Protein AF-A0AAV0GA49-F1 (afdb_monomer)

Nearest PDB structures (foldseek):
  6guu-assembly2_B  TM=8.331E-01  e=5.723E-02  Homo sapiens
  6v41-assembly1_AAA  TM=6.350E-01  e=2.256E-02  Homo sapiens
  2epb-assembly1_A  TM=5.987E-01  e=1.189E-01  Homo sapiens
  7ubu-assembly1_A  TM=4.713E-01  e=3.362E-02  Zea mays
  4fsx-assembly1_A  TM=5.918E-01  e=3.935E-01  Zea mays

Foldseek 3Di:
DDDDDPWDFDDFPDKDWDQDPNDTFMWTFTDTPPDDSVPTDTDTLVCCCVPPVVVSVVVD

Sequence (60 aa):
MDKGSRLEPVAVLARQMVKVQNQAKVKFLIQWQGQDMADATWEWADIIKTKFPSFYNQMT

pLDDT: mean 90.77, std 14.35, range [41.25, 98.19]

Solvent-accessible surface area (backbone atoms only — not comparable to full-atom values): 3764 Å² total; per-residue (Å²): 135,83,78,83,78,78,71,50,77,73,44,74,80,45,76,47,80,43,80,52,95,93,37,81,44,5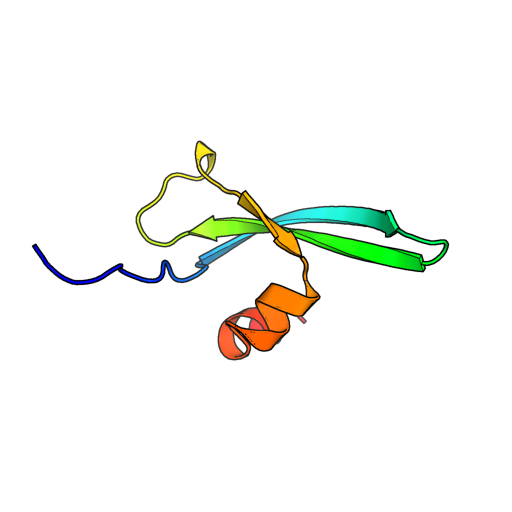2,32,30,30,32,24,37,58,98,52,54,73,89,72,38,44,81,41,49,46,67,59,43,42,72,75,38,46,76,62,47,66,73,76,113

Structure (mmCIF, N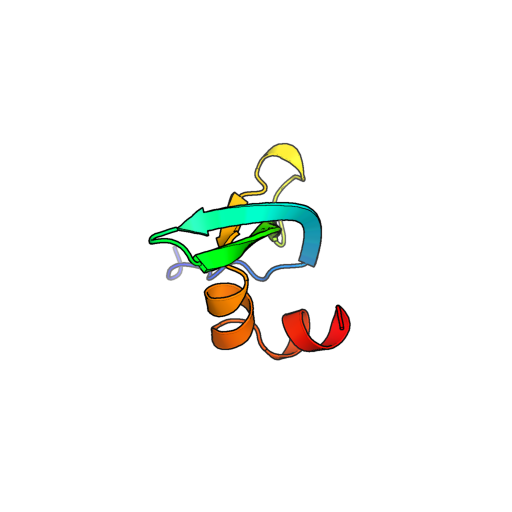/CA/C/O backbone):
data_AF-A0AAV0GA49-F1
#
_entry.id   AF-A0AAV0GA49-F1
#
loop_
_atom_site.group_PDB
_atom_site.id
_atom_site.type_symbol
_atom_site.label_atom_id
_atom_site.label_alt_id
_atom_site.label_comp_id
_atom_site.label_asym_id
_atom_site.label_entity_id
_atom_site.label_seq_id
_atom_site.pdbx_PDB_ins_code
_atom_site.Cartn_x
_atom_site.Cartn_y
_atom_site.Cartn_z
_atom_site.occupancy
_atom_site.B_iso_or_equiv
_atom_site.auth_seq_id
_atom_site.auth_comp_id
_atom_site.auth_asym_id
_atom_site.auth_atom_id
_atom_site.pdbx_PDB_model_num
ATOM 1 N N . MET A 1 1 ? -8.293 28.059 8.693 1.00 41.25 1 MET A N 1
ATOM 2 C CA . MET A 1 1 ? -8.593 26.758 8.062 1.00 41.25 1 MET A CA 1
ATOM 3 C C . MET A 1 1 ? -7.279 26.015 8.010 1.00 41.25 1 MET A C 1
ATOM 5 O O . MET A 1 1 ? -6.370 26.451 7.313 1.00 41.25 1 MET A O 1
ATOM 9 N N . ASP A 1 2 ? -7.126 25.060 8.918 1.00 45.03 2 ASP A N 1
ATOM 10 C CA . ASP A 1 2 ? -5.831 24.543 9.340 1.00 45.03 2 ASP A CA 1
ATOM 11 C C . ASP A 1 2 ? -5.099 23.706 8.285 1.00 45.03 2 ASP A C 1
ATOM 13 O O . ASP A 1 2 ? -5.680 23.093 7.394 1.00 45.03 2 ASP A O 1
ATOM 17 N N . LYS A 1 3 ? -3.772 23.771 8.415 1.00 44.81 3 LYS A N 1
ATOM 18 C CA . LYS A 1 3 ? -2.698 23.231 7.578 1.00 44.81 3 LYS A CA 1
ATOM 19 C C . LYS A 1 3 ? -2.923 21.776 7.142 1.00 44.81 3 LYS A C 1
ATOM 21 O O . LYS A 1 3 ? -3.060 20.909 7.995 1.00 44.81 3 LYS A O 1
ATOM 26 N N . GLY A 1 4 ? -2.832 21.542 5.826 1.00 47.56 4 GLY A N 1
ATOM 27 C CA . GLY A 1 4 ? -2.695 20.251 5.131 1.00 47.56 4 GLY A CA 1
ATOM 28 C C . GLY A 1 4 ? -2.683 19.005 6.016 1.00 47.56 4 GLY A C 1
ATOM 29 O O . GLY A 1 4 ? -1.617 18.514 6.384 1.00 47.56 4 GLY A O 1
ATOM 30 N N . SER A 1 5 ? -3.869 18.495 6.342 1.00 55.97 5 SER A N 1
ATOM 31 C CA . SER A 1 5 ? -4.034 17.238 7.065 1.00 55.97 5 SER A CA 1
ATOM 32 C C . SER A 1 5 ? -3.448 16.111 6.219 1.00 55.97 5 SER A C 1
ATOM 34 O O . SER A 1 5 ? -3.981 15.759 5.167 1.00 55.97 5 SER A O 1
ATOM 36 N N . ARG A 1 6 ? -2.296 15.583 6.635 1.00 72.25 6 ARG A N 1
ATOM 37 C CA . ARG A 1 6 ? -1.682 14.417 6.002 1.00 72.25 6 ARG A CA 1
ATOM 38 C C . ARG A 1 6 ? -2.583 13.228 6.329 1.00 72.25 6 ARG A C 1
ATOM 40 O O . ARG A 1 6 ? -2.662 12.838 7.485 1.00 72.25 6 ARG A O 1
ATOM 47 N N . LEU A 1 7 ? -3.327 12.742 5.339 1.00 90.56 7 LEU A N 1
ATOM 48 C CA . LEU A 1 7 ? -4.242 11.620 5.529 1.00 90.56 7 LEU A CA 1
ATOM 49 C C . LEU A 1 7 ? -3.461 10.387 6.000 1.00 90.56 7 LEU A C 1
ATOM 51 O O . LEU A 1 7 ? -2.404 10.074 5.446 1.00 90.56 7 LEU A O 1
ATOM 55 N N . GLU A 1 8 ? -3.989 9.702 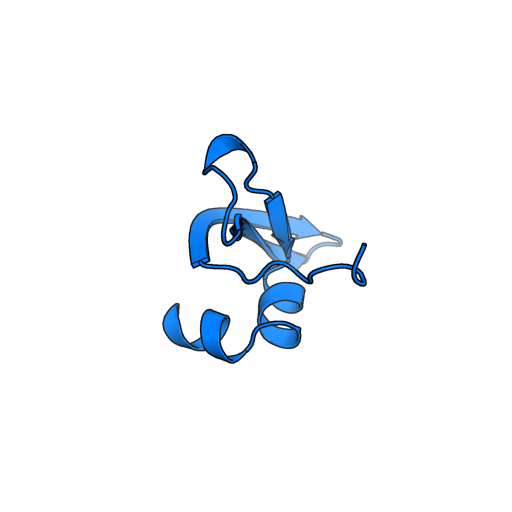7.011 1.00 95.06 8 GLU A N 1
ATOM 56 C CA . GLU A 1 8 ? -3.422 8.454 7.519 1.00 95.06 8 GLU A CA 1
ATOM 57 C C . GLU A 1 8 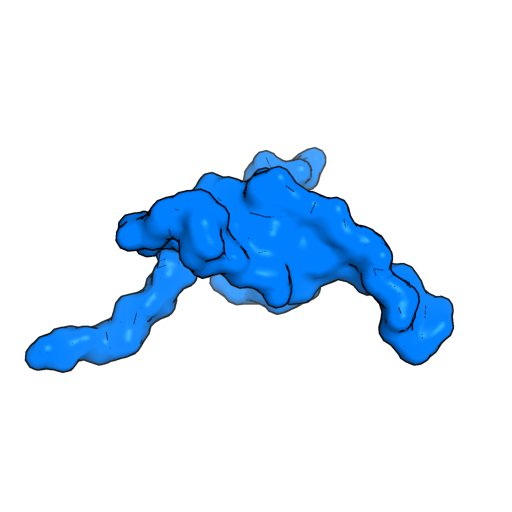? -4.013 7.263 6.755 1.00 95.06 8 GLU A C 1
ATOM 59 O O . GLU A 1 8 ? -5.213 7.253 6.462 1.00 95.06 8 GLU A O 1
ATOM 64 N N . PRO A 1 9 ? -3.212 6.254 6.395 1.00 96.75 9 PRO A N 1
ATOM 65 C CA . PRO A 1 9 ? -3.719 5.078 5.712 1.00 96.75 9 PRO A CA 1
ATOM 66 C C . PRO A 1 9 ? -4.413 4.137 6.706 1.00 96.75 9 PRO A C 1
ATOM 68 O O . PRO A 1 9 ? -3.928 3.924 7.817 1.00 96.75 9 PRO A O 1
ATOM 71 N N . VAL A 1 10 ? -5.541 3.548 6.302 1.00 96.69 10 VAL A N 1
ATOM 72 C CA . VAL A 1 10 ? -6.338 2.661 7.175 1.00 96.69 10 VAL A CA 1
ATOM 73 C C . VAL A 1 10 ? -6.432 1.230 6.663 1.00 96.69 10 VAL A C 1
ATOM 75 O O . VAL A 1 10 ? -6.522 0.302 7.461 1.00 96.69 10 VAL A O 1
ATOM 78 N N . ALA A 1 11 ? -6.370 1.027 5.346 1.00 96.94 11 ALA A N 1
ATOM 79 C CA . ALA A 1 11 ? -6.443 -0.302 4.753 1.00 96.94 11 ALA A CA 1
ATOM 80 C C . ALA A 1 11 ? -5.716 -0.370 3.408 1.00 96.94 11 ALA A C 1
ATOM 82 O O . ALA A 1 11 ? -5.645 0.610 2.666 1.00 96.94 11 ALA A O 1
ATOM 83 N N . VAL A 1 12 ? -5.208 -1.560 3.080 1.00 97.44 12 VAL A N 1
ATOM 84 C CA . VAL A 1 12 ? -4.797 -1.910 1.717 1.00 97.44 12 VAL A CA 1
ATOM 85 C C . VAL A 1 12 ? -5.940 -2.677 1.074 1.00 97.44 12 VAL A C 1
ATOM 87 O O . VAL A 1 12 ? -6.193 -3.824 1.435 1.00 97.44 12 VAL A O 1
ATOM 90 N N . LEU A 1 13 ? -6.615 -2.052 0.117 1.00 97.81 13 LEU A N 1
ATOM 91 C CA . LEU A 1 13 ? -7.756 -2.644 -0.581 1.00 97.81 13 LEU A CA 1
ATOM 92 C C . LEU A 1 13 ? -7.316 -3.595 -1.700 1.00 97.81 13 LEU A C 1
ATOM 94 O O . LEU A 1 13 ? -8.003 -4.565 -2.003 1.00 97.81 13 LEU A O 1
ATOM 98 N N . ALA A 1 14 ? -6.163 -3.327 -2.316 1.00 97.75 14 ALA A N 1
ATOM 99 C CA . ALA A 1 14 ? -5.607 -4.152 -3.383 1.00 97.75 14 ALA A CA 1
ATOM 100 C C . ALA A 1 14 ? -4.082 -4.023 -3.467 1.00 97.75 14 ALA A C 1
ATOM 102 O O . ALA A 1 14 ? -3.482 -3.057 -2.990 1.00 97.75 14 ALA A O 1
ATOM 103 N N . ARG A 1 15 ? -3.445 -5.006 -4.108 1.00 97.25 15 ARG A N 1
ATOM 104 C CA . ARG A 1 15 ? -2.003 -5.029 -4.374 1.00 97.25 15 ARG A CA 1
ATOM 105 C C . ARG A 1 15 ? -1.781 -5.316 -5.850 1.00 97.25 15 ARG A C 1
ATOM 107 O O . ARG A 1 15 ? -2.448 -6.177 -6.415 1.00 97.25 15 ARG A O 1
ATOM 114 N N . GLN A 1 16 ? -0.818 -4.636 -6.458 1.00 97.19 16 GLN A N 1
ATOM 115 C CA . GLN A 1 16 ? -0.435 -4.892 -7.842 1.00 97.19 16 GLN A CA 1
ATOM 116 C C . GLN A 1 16 ? 1.083 -4.882 -7.992 1.00 97.19 16 GLN A C 1
ATOM 118 O O . GLN A 1 16 ? 1.769 -4.006 -7.464 1.00 97.19 16 GLN A O 1
ATOM 123 N N . MET A 1 17 ? 1.602 -5.848 -8.752 1.00 97.44 17 MET A N 1
ATOM 124 C CA . MET A 1 17 ? 2.998 -5.879 -9.176 1.00 97.44 17 MET A CA 1
ATOM 125 C C . MET A 1 17 ? 3.148 -5.152 -10.517 1.00 97.44 17 MET A C 1
ATOM 127 O O . MET A 1 17 ? 2.416 -5.419 -11.468 1.00 97.44 17 MET A O 1
ATOM 131 N N . VAL A 1 18 ? 4.095 -4.222 -10.590 1.00 95.94 18 VAL A N 1
ATOM 132 C CA . VAL A 1 18 ? 4.364 -3.375 -11.754 1.00 95.94 18 VAL A CA 1
ATOM 133 C C . VAL A 1 18 ? 5.831 -3.525 -12.138 1.00 95.94 18 VAL A C 1
ATOM 135 O O . VAL A 1 18 ? 6.718 -3.362 -11.300 1.00 95.94 18 VAL A O 1
ATOM 138 N N . LYS A 1 19 ? 6.104 -3.815 -13.413 1.00 96.50 19 LYS A N 1
ATOM 139 C CA . LYS A 1 19 ? 7.472 -3.854 -13.939 1.00 96.50 19 LYS A CA 1
ATOM 140 C C . LYS A 1 19 ? 7.938 -2.429 -14.258 1.00 96.50 19 LYS A C 1
ATOM 142 O O . LYS A 1 19 ? 7.395 -1.791 -15.153 1.00 96.50 19 LYS A O 1
ATOM 147 N N . VAL A 1 20 ? 8.956 -1.942 -13.554 1.00 92.25 20 VAL A N 1
ATOM 148 C CA . VAL A 1 20 ? 9.588 -0.629 -13.766 1.00 92.25 20 VAL A CA 1
ATOM 149 C C . VAL A 1 20 ? 11.080 -0.844 -13.978 1.00 92.25 20 VAL A C 1
ATOM 151 O O . VAL A 1 20 ? 11.734 -1.418 -13.116 1.00 92.25 20 VAL A O 1
ATOM 154 N N . GLN A 1 21 ? 11.625 -0.409 -15.120 1.00 89.00 21 GLN A N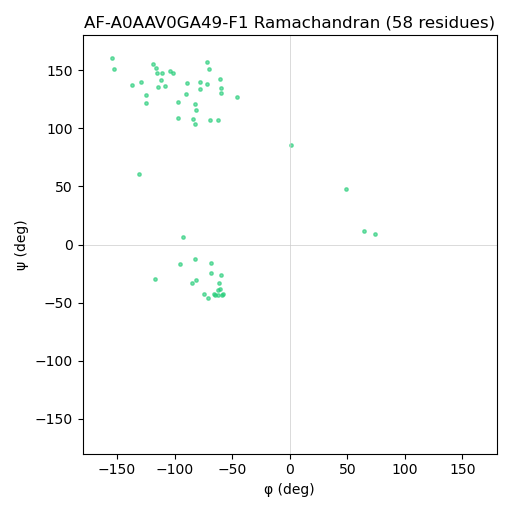 1
ATOM 155 C CA . GLN A 1 21 ? 13.065 -0.510 -15.432 1.00 89.00 21 GLN A CA 1
ATOM 156 C C . 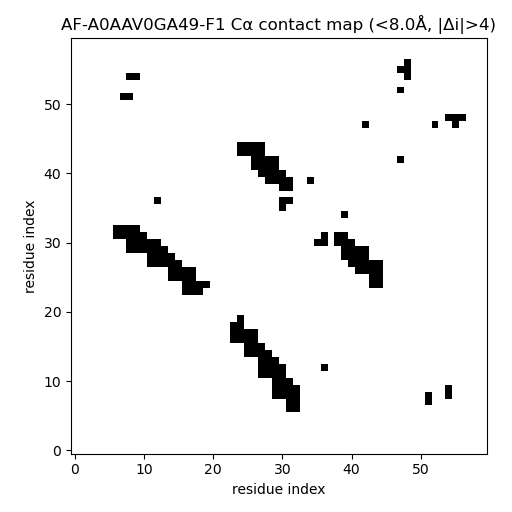GLN A 1 21 ? 13.654 -1.913 -15.173 1.00 89.00 21 GLN A C 1
ATOM 158 O O . GLN A 1 21 ? 14.689 -2.078 -14.538 1.00 89.00 21 GLN A O 1
ATOM 163 N N . ASN A 1 22 ? 12.958 -2.946 -15.659 1.00 92.25 22 ASN A N 1
ATOM 164 C CA . ASN A 1 22 ? 13.311 -4.359 -15.478 1.00 92.25 22 ASN A CA 1
ATOM 165 C C . ASN A 1 22 ? 13.277 -4.890 -14.029 1.00 92.25 22 ASN A C 1
ATOM 167 O O . ASN A 1 22 ? 13.701 -6.014 -13.782 1.00 92.25 22 ASN A O 1
ATOM 171 N N . GLN A 1 23 ? 12.711 -4.134 -13.090 1.00 93.81 23 GLN A N 1
ATOM 172 C CA . GLN A 1 23 ? 12.469 -4.559 -11.713 1.00 93.81 23 GLN A CA 1
ATOM 173 C C . GLN A 1 23 ? 10.969 -4.697 -11.451 1.00 93.81 23 GLN A C 1
ATOM 175 O O . GLN A 1 23 ? 10.170 -3.885 -11.917 1.00 93.81 23 GLN A O 1
ATOM 180 N N . ALA A 1 24 ? 10.577 -5.714 -10.689 1.00 95.50 24 ALA A N 1
ATOM 181 C CA . ALA A 1 24 ? 9.217 -5.829 -10.181 1.00 95.50 24 ALA A CA 1
ATOM 182 C C . ALA A 1 24 ? 9.074 -4.973 -8.914 1.00 95.50 24 ALA A C 1
ATOM 184 O O . ALA A 1 24 ? 9.791 -5.179 -7.937 1.00 95.50 24 ALA A O 1
ATOM 185 N N . LYS A 1 25 ? 8.149 -4.012 -8.931 1.00 96.31 25 LYS A N 1
ATOM 186 C CA . LYS A 1 25 ? 7.792 -3.169 -7.784 1.00 96.31 25 LYS A CA 1
ATOM 187 C C . LYS A 1 25 ? 6.327 -3.366 -7.419 1.00 96.31 25 LYS A C 1
ATOM 189 O O . LYS A 1 25 ? 5.524 -3.746 -8.265 1.00 96.31 25 LYS A O 1
ATOM 194 N N . VAL A 1 26 ? 5.973 -3.098 -6.166 1.00 96.81 26 VAL A N 1
ATOM 195 C CA . VAL A 1 26 ? 4.604 -3.272 -5.665 1.00 96.81 26 VAL A CA 1
ATOM 196 C C . VAL A 1 26 ? 3.947 -1.915 -5.444 1.00 96.81 26 VAL A C 1
ATOM 198 O O . VAL A 1 26 ? 4.558 -1.004 -4.881 1.00 96.81 26 VAL A O 1
ATOM 201 N N . LYS A 1 27 ? 2.689 -1.801 -5.867 1.00 97.94 27 LYS A N 1
ATOM 202 C CA . LYS A 1 27 ? 1.775 -0.739 -5.454 1.00 97.94 27 LYS A CA 1
ATOM 203 C C . LYS A 1 27 ? 0.670 -1.301 -4.569 1.00 97.94 27 LYS A C 1
ATOM 205 O O . LYS A 1 27 ? 0.224 -2.434 -4.769 1.00 97.94 27 LYS A O 1
ATOM 210 N N . PHE A 1 28 ? 0.219 -0.481 -3.634 1.00 97.75 28 PHE A N 1
ATOM 211 C CA . PHE A 1 28 ? -0.929 -0.730 -2.778 1.00 97.75 28 PHE A CA 1
ATOM 212 C C . PHE A 1 28 ? -2.026 0.275 -3.098 1.00 97.75 28 PHE A C 1
ATOM 214 O O . PHE A 1 28 ? -1.745 1.461 -3.241 1.00 97.75 28 PHE A O 1
ATOM 221 N N . LEU A 1 29 ? -3.262 -0.201 -3.206 1.00 98.19 29 LEU A N 1
ATOM 222 C CA . LEU A 1 29 ? -4.434 0.662 -3.235 1.00 98.19 29 LEU A CA 1
ATOM 223 C C . LEU A 1 29 ? -4.802 0.979 -1.787 1.00 98.19 29 LEU A C 1
ATOM 225 O O . LEU A 1 29 ? -5.242 0.089 -1.057 1.00 98.19 29 LEU A O 1
ATOM 229 N N . ILE A 1 30 ? -4.551 2.211 -1.364 1.00 97.88 30 ILE A N 1
ATOM 230 C CA . ILE A 1 30 ? -4.680 2.652 0.021 1.00 97.88 30 ILE A CA 1
ATOM 231 C C . ILE A 1 30 ? -6.023 3.337 0.221 1.00 97.88 30 ILE A C 1
ATOM 233 O O . ILE A 1 30 ? -6.304 4.339 -0.431 1.00 97.88 30 ILE A O 1
ATOM 237 N N . GLN A 1 31 ? -6.815 2.828 1.162 1.00 97.81 31 GLN A N 1
ATOM 238 C CA . GLN A 1 31 ? -7.898 3.605 1.749 1.00 97.81 31 GLN A CA 1
ATOM 239 C C . GLN A 1 31 ? -7.313 4.580 2.770 1.00 97.81 31 GLN A C 1
ATOM 241 O O . GLN A 1 31 ? -6.514 4.189 3.630 1.00 97.81 31 GLN A O 1
ATOM 246 N N . TRP A 1 32 ? -7.758 5.828 2.701 1.00 96.94 32 TRP A N 1
ATOM 247 C CA . TRP A 1 32 ? -7.335 6.898 3.591 1.00 96.94 32 TRP A CA 1
ATOM 248 C C . TRP A 1 32 ? -8.372 7.162 4.679 1.00 96.94 32 TRP A C 1
ATOM 250 O O . TRP A 1 32 ? -9.576 7.007 4.478 1.00 96.94 32 TRP A O 1
ATOM 260 N N . GLN A 1 33 ? -7.903 7.570 5.852 1.00 95.88 33 GLN A N 1
ATOM 261 C CA . GLN A 1 33 ? -8.762 7.917 6.971 1.00 95.88 33 GLN A CA 1
ATOM 262 C C . GLN A 1 33 ? -9.705 9.061 6.590 1.00 95.88 33 GLN A C 1
ATOM 264 O O . GLN A 1 33 ? -9.272 10.100 6.095 1.00 95.88 33 GLN A O 1
ATOM 269 N N . GLY A 1 34 ? -10.998 8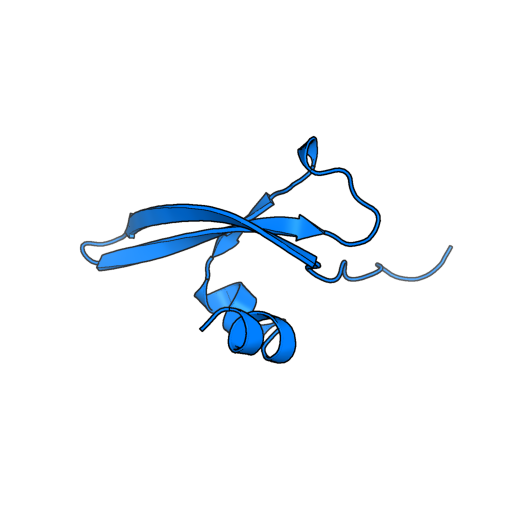.874 6.861 1.00 93.81 34 GLY A N 1
ATOM 270 C CA . GLY A 1 34 ? -12.024 9.870 6.552 1.00 93.81 34 GLY A CA 1
ATOM 271 C C . GLY A 1 34 ? -12.376 9.973 5.066 1.00 93.81 34 GLY A C 1
ATOM 272 O O . GLY A 1 34 ? -13.106 10.888 4.703 1.00 93.81 34 GLY A O 1
ATOM 273 N N . GLN A 1 35 ? -11.876 9.059 4.227 1.00 95.00 35 GLN A N 1
ATOM 274 C CA . GLN A 1 35 ? -12.260 8.939 2.824 1.00 95.00 35 GLN A CA 1
ATOM 275 C C . GLN A 1 35 ? -12.953 7.606 2.544 1.00 95.00 35 GLN A C 1
ATOM 277 O O . GLN A 1 35 ? -12.698 6.586 3.200 1.00 95.00 35 GLN A O 1
ATOM 282 N N . ASP A 1 36 ? -13.819 7.624 1.536 1.00 95.75 36 ASP A N 1
ATOM 283 C CA . ASP A 1 36 ? -14.493 6.428 1.064 1.00 95.75 36 ASP A CA 1
ATOM 284 C C . ASP A 1 36 ? -13.518 5.511 0.320 1.00 95.75 36 ASP A C 1
ATOM 286 O O . ASP A 1 36 ? -12.497 5.931 -0.224 1.00 95.75 36 ASP A O 1
ATOM 290 N N . MET A 1 37 ? -13.850 4.220 0.250 1.00 95.62 37 MET A N 1
ATOM 291 C CA . MET A 1 37 ? -13.045 3.243 -0.497 1.00 95.62 37 MET A CA 1
ATOM 292 C C . MET A 1 37 ? -12.919 3.596 -1.988 1.00 95.62 37 MET A C 1
ATOM 294 O O . MET A 1 37 ? -11.947 3.197 -2.626 1.00 95.62 37 MET A O 1
ATOM 298 N N . ALA A 1 38 ? -13.890 4.333 -2.539 1.00 96.75 38 ALA A N 1
ATOM 299 C CA . ALA A 1 38 ? -13.872 4.799 -3.924 1.00 96.75 38 ALA A CA 1
ATOM 300 C C . ALA A 1 38 ? -12.791 5.864 -4.186 1.00 96.75 38 ALA A C 1
ATOM 302 O O . ALA A 1 38 ? -12.313 5.966 -5.314 1.00 96.75 38 ALA A O 1
ATOM 303 N N . ASP A 1 39 ? -12.366 6.591 -3.149 1.00 96.50 39 ASP A N 1
ATOM 304 C CA . ASP A 1 39 ? -11.332 7.631 -3.220 1.00 96.50 39 ASP A CA 1
ATOM 305 C C . ASP A 1 39 ? -9.924 7.088 -2.917 1.00 96.50 39 ASP A C 1
ATOM 307 O O . ASP A 1 39 ? -8.951 7.839 -2.814 1.00 96.50 39 ASP A O 1
ATOM 311 N N . ALA A 1 40 ? -9.789 5.766 -2.771 1.00 97.56 40 ALA A N 1
ATOM 312 C CA . ALA A 1 40 ? -8.513 5.118 -2.514 1.00 97.56 40 ALA A CA 1
ATOM 313 C C . ALA A 1 40 ? -7.495 5.372 -3.641 1.00 97.56 40 ALA A C 1
ATOM 315 O O . ALA A 1 40 ? -7.827 5.340 -4.829 1.00 97.56 40 ALA A O 1
ATOM 316 N N . THR A 1 41 ? -6.219 5.553 -3.283 1.00 97.56 41 THR A N 1
ATOM 317 C CA . THR A 1 41 ? -5.148 5.854 -4.253 1.00 97.56 41 THR A CA 1
ATOM 318 C C . THR A 1 41 ? -4.096 4.755 -4.333 1.00 97.56 41 THR A C 1
ATOM 320 O O . THR A 1 41 ? -3.792 4.068 -3.359 1.00 97.56 41 THR A O 1
ATOM 323 N N . TRP A 1 42 ? -3.521 4.574 -5.525 1.00 97.81 42 TRP A N 1
ATOM 324 C CA . TRP A 1 42 ? -2.413 3.644 -5.740 1.00 97.81 42 TRP A CA 1
ATOM 325 C C . TRP A 1 42 ? -1.078 4.274 -5.340 1.00 97.81 42 TRP A C 1
ATOM 327 O O . TRP A 1 42 ? -0.487 5.032 -6.111 1.00 97.81 42 TRP A O 1
ATOM 337 N N . GLU A 1 43 ? -0.556 3.877 -4.187 1.00 97.62 43 GLU A N 1
ATOM 338 C CA . GLU A 1 43 ? 0.739 4.313 -3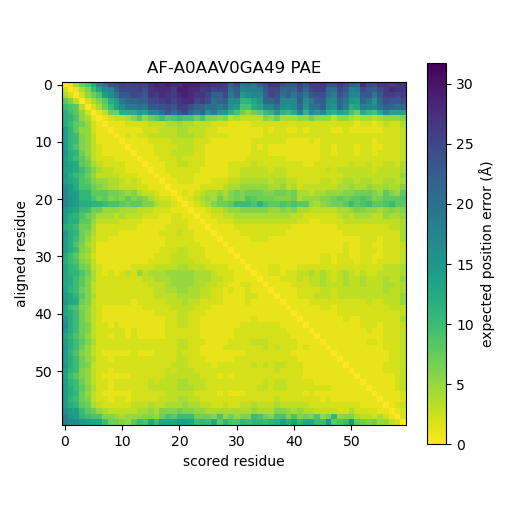.669 1.00 97.62 43 GLU A CA 1
ATOM 339 C C . GLU A 1 43 ? 1.801 3.227 -3.830 1.00 97.62 43 GLU A C 1
ATOM 341 O O . GLU A 1 43 ? 1.518 2.027 -3.793 1.00 97.62 43 GLU A O 1
ATOM 346 N N . TRP A 1 44 ? 3.059 3.630 -3.999 1.00 97.00 44 TRP A N 1
ATOM 347 C CA . TRP A 1 44 ? 4.159 2.670 -4.007 1.00 97.00 44 TRP A CA 1
ATOM 348 C C . TRP A 1 44 ? 4.411 2.114 -2.602 1.00 97.00 44 TRP A C 1
ATOM 350 O O . TRP A 1 44 ? 4.413 2.850 -1.613 1.00 97.00 44 TRP A O 1
ATOM 360 N N . ALA A 1 45 ? 4.652 0.805 -2.511 1.00 96.06 45 ALA A N 1
ATOM 361 C CA . ALA A 1 45 ? 4.851 0.132 -1.230 1.00 96.06 45 ALA A CA 1
ATOM 362 C C . ALA A 1 45 ? 6.072 0.666 -0.456 1.00 96.06 45 ALA A C 1
ATOM 364 O O . ALA A 1 45 ? 6.038 0.727 0.771 1.00 96.06 45 ALA A O 1
ATOM 365 N N . ASP A 1 46 ? 7.129 1.093 -1.154 1.00 95.81 46 ASP A N 1
ATOM 366 C CA . ASP A 1 46 ? 8.310 1.727 -0.554 1.00 95.81 46 ASP A CA 1
ATOM 367 C C . ASP A 1 46 ? 7.971 3.083 0.085 1.00 95.81 46 ASP A C 1
ATOM 369 O O . ASP A 1 46 ? 8.370 3.344 1.218 1.00 95.81 46 ASP A O 1
ATOM 373 N N . ILE A 1 47 ? 7.153 3.903 -0.576 1.00 95.50 47 ILE A N 1
ATOM 374 C CA . ILE A 1 47 ? 6.655 5.169 -0.030 1.00 95.50 47 ILE A CA 1
ATOM 375 C C . ILE A 1 47 ? 5.802 4.935 1.219 1.00 95.50 47 ILE A C 1
ATOM 377 O O . ILE A 1 47 ? 5.985 5.649 2.207 1.00 95.50 47 ILE A O 1
ATOM 381 N N . ILE A 1 48 ? 4.914 3.935 1.213 1.00 96.38 48 ILE A N 1
ATOM 382 C CA . ILE A 1 48 ? 4.102 3.589 2.391 1.00 96.38 48 ILE A CA 1
ATOM 383 C C . ILE A 1 48 ? 4.981 3.087 3.536 1.00 96.38 48 ILE A C 1
ATOM 385 O O . ILE A 1 48 ? 4.825 3.552 4.661 1.00 96.38 48 ILE A O 1
ATOM 389 N N . LYS A 1 49 ? 5.964 2.227 3.252 1.00 96.31 49 LYS A N 1
ATOM 390 C CA . LYS A 1 49 ? 6.937 1.755 4.246 1.00 96.31 49 LYS A CA 1
ATOM 391 C C . LYS A 1 49 ? 7.707 2.907 4.894 1.00 96.31 49 LYS A C 1
ATOM 393 O O . LYS A 1 49 ? 7.911 2.899 6.103 1.00 96.31 49 LYS A O 1
ATOM 398 N N . THR A 1 50 ? 8.138 3.892 4.105 1.00 96.56 50 THR A N 1
ATOM 399 C CA . THR A 1 50 ? 8.907 5.039 4.607 1.00 96.56 50 THR A CA 1
ATOM 400 C C . THR A 1 50 ? 8.040 6.041 5.366 1.00 96.56 50 THR A C 1
ATOM 402 O O . THR A 1 50 ? 8.472 6.550 6.397 1.00 96.56 50 THR A O 1
ATOM 405 N N . LYS A 1 51 ? 6.841 6.364 4.865 1.00 95.50 51 LYS A N 1
ATOM 406 C CA . LYS A 1 51 ? 5.988 7.411 5.452 1.00 95.50 51 LYS A CA 1
ATOM 407 C C . LYS A 1 51 ? 5.121 6.910 6.605 1.00 95.50 51 LYS A C 1
ATOM 409 O O . LYS A 1 51 ? 4.877 7.676 7.529 1.00 95.50 51 LYS A O 1
ATOM 414 N N . PHE A 1 52 ? 4.687 5.653 6.554 1.00 95.50 52 PHE A N 1
ATOM 415 C CA . PHE A 1 52 ? 3.757 5.048 7.508 1.00 95.50 52 PHE A CA 1
ATOM 416 C C . PHE A 1 52 ? 4.290 3.690 8.003 1.00 95.50 52 PHE A C 1
ATOM 418 O O . PHE A 1 52 ? 3.650 2.654 7.801 1.00 95.50 52 PHE A O 1
ATOM 425 N N . PRO A 1 53 ? 5.471 3.656 8.650 1.00 96.06 53 PRO A N 1
ATOM 426 C CA . PRO A 1 53 ? 6.130 2.406 9.034 1.00 96.06 53 PRO A CA 1
ATOM 427 C C . PRO A 1 53 ? 5.282 1.555 9.987 1.00 96.06 53 PRO A C 1
ATOM 429 O O . PRO A 1 53 ? 5.227 0.338 9.831 1.00 96.06 53 PRO A O 1
ATOM 432 N N . SER A 1 54 ? 4.563 2.177 10.929 1.00 96.00 54 SER A N 1
ATOM 433 C CA . SER A 1 54 ? 3.674 1.463 11.855 1.00 96.00 54 SER A CA 1
ATOM 434 C C . SER A 1 54 ? 2.536 0.746 11.134 1.00 96.00 54 SER A C 1
ATOM 436 O O . SER A 1 54 ? 2.193 -0.369 11.508 1.00 96.00 54 SER A O 1
ATOM 438 N N . PHE A 1 55 ? 1.963 1.371 10.103 1.00 95.44 55 PHE A N 1
ATOM 439 C CA . PHE A 1 55 ? 0.912 0.771 9.284 1.00 95.44 55 PHE A CA 1
ATOM 440 C C . PHE A 1 55 ? 1.477 -0.349 8.406 1.00 95.44 55 PHE A C 1
ATOM 442 O O . PHE A 1 55 ? 0.927 -1.445 8.375 1.00 95.44 55 PHE A O 1
ATOM 449 N N . TYR A 1 56 ? 2.618 -0.113 7.749 1.00 95.81 56 TYR A N 1
ATOM 450 C CA . TYR A 1 56 ? 3.273 -1.111 6.900 1.00 95.81 56 TYR A CA 1
ATOM 451 C C . TYR A 1 56 ? 3.631 -2.391 7.671 1.00 95.81 56 TYR A C 1
ATOM 453 O O . TYR A 1 56 ? 3.371 -3.492 7.191 1.00 95.81 56 TYR A O 1
ATOM 461 N N . ASN A 1 57 ? 4.173 -2.257 8.884 1.00 95.06 57 ASN A N 1
ATOM 462 C CA . ASN A 1 57 ? 4.594 -3.393 9.709 1.00 95.06 57 ASN A CA 1
ATOM 463 C C . ASN A 1 57 ? 3.428 -4.253 10.228 1.00 95.06 57 ASN A C 1
ATOM 465 O O . ASN A 1 57 ? 3.663 -5.366 10.676 1.00 95.06 57 ASN A O 1
ATOM 469 N N . GLN A 1 58 ? 2.186 -3.763 10.179 1.00 91.75 58 GLN A N 1
ATOM 470 C CA . GLN A 1 58 ? 0.999 -4.551 10.541 1.00 91.75 58 GLN A CA 1
ATOM 471 C C . GLN A 1 58 ? 0.506 -5.446 9.392 1.00 91.75 58 GLN A C 1
ATOM 473 O O . GLN A 1 58 ? -0.348 -6.301 9.606 1.00 91.75 58 GLN A O 1
ATOM 478 N N . MET A 1 59 ? 0.999 -5.240 8.165 1.00 83.19 59 MET A N 1
ATOM 479 C CA . MET A 1 59 ? 0.564 -5.990 6.977 1.00 83.19 59 MET A CA 1
ATOM 480 C C . MET A 1 59 ? 1.440 -7.192 6.629 1.00 83.19 59 MET A C 1
ATOM 482 O O . MET A 1 59 ? 1.058 -7.977 5.753 1.00 83.19 59 MET A O 1
ATOM 486 N N . THR A 1 60 ? 2.646 -7.234 7.191 1.00 65.69 60 THR A N 1
ATOM 487 C CA . THR A 1 60 ? 3.660 -8.278 6.993 1.00 65.69 60 THR A CA 1
ATOM 488 C C . THR A 1 60 ? 3.543 -9.332 8.069 1.00 65.69 60 THR A C 1
ATOM 490 O O . THR A 1 60 ? 3.575 -10.522 7.699 1.00 65.69 60 THR A O 1
#

InterPro domains:
  IPR000953 Chromo/chromo shadow domain [PS50013] (7-60)
  IPR016197 Chromo-like domain superfamily [SSF54160] (5-56)
  IPR023780 Chromo domain [PF00385] (9-54)

Organism: NCBI:txid186058

Secondary structure (DSSP, 8-state):
--S---PPEEEEEEEEEEEETTEEEEEEEEEETTS-GGG-EEEEHHHHHHH-HH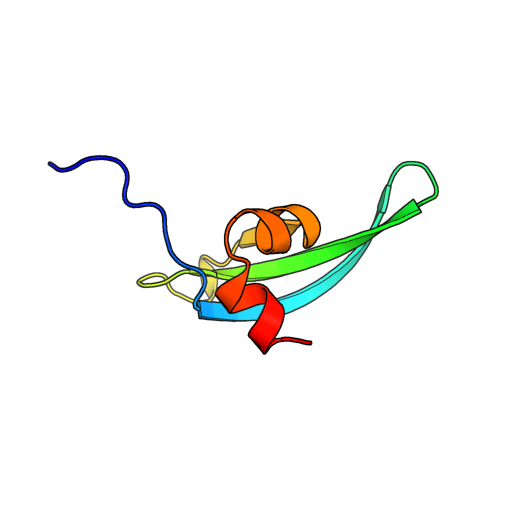HHTT--

Mean predicted aligned error: 4.72 Å

Radius of gyration: 12.62 Å; Cα contacts (8 Å, |Δi|>4): 85; chains: 1; bounding box: 28×35×27 Å